Protein AF-A0A5N6GRB7-F1 (afdb_monomer_lite)

Structure (mmCIF, N/CA/C/O backbone):
data_AF-A0A5N6GRB7-F1
#
_entry.id   AF-A0A5N6GRB7-F1
#
loop_
_atom_site.group_PDB
_atom_site.id
_atom_site.type_symbol
_atom_site.label_atom_id
_atom_site.label_alt_id
_atom_site.label_comp_id
_atom_site.label_asym_id
_atom_site.label_entity_id
_atom_site.label_seq_id
_atom_site.pdbx_PDB_ins_code
_atom_site.Cartn_x
_atom_site.Cartn_y
_atom_site.Cartn_z
_atom_site.occupancy
_atom_site.B_iso_or_equiv
_atom_site.auth_seq_id
_atom_site.auth_comp_id
_atom_site.auth_asym_id
_atom_site.auth_atom_id
_atom_site.pdbx_PDB_model_num
ATOM 1 N N . MET A 1 1 ? 17.371 -44.297 20.100 1.00 43.41 1 MET A N 1
ATOM 2 C CA . MET A 1 1 ? 16.554 -44.018 18.899 1.00 43.41 1 MET A CA 1
ATOM 3 C C . MET A 1 1 ? 15.516 -42.998 19.317 1.00 43.41 1 MET A C 1
ATOM 5 O O . MET A 1 1 ? 14.447 -43.391 19.746 1.00 43.41 1 MET A O 1
ATOM 9 N N . GLU A 1 2 ? 15.879 -41.718 19.315 1.00 46.06 2 GLU A N 1
ATOM 10 C CA . GLU A 1 2 ? 15.019 -40.642 19.837 1.00 46.06 2 GLU A CA 1
ATOM 11 C C . GLU A 1 2 ? 15.546 -39.291 19.323 1.00 46.06 2 GLU A C 1
ATOM 13 O O . GLU A 1 2 ? 16.004 -38.445 20.075 1.00 46.06 2 GLU A O 1
ATOM 18 N N . ALA A 1 3 ? 15.626 -39.149 17.998 1.00 47.22 3 ALA A N 1
ATOM 19 C CA . ALA A 1 3 ? 16.101 -37.913 17.363 1.00 47.22 3 ALA A CA 1
ATOM 20 C C . ALA A 1 3 ? 15.493 -37.684 15.967 1.00 47.22 3 ALA A C 1
ATOM 22 O O . ALA A 1 3 ? 16.105 -37.029 15.137 1.00 47.22 3 ALA A O 1
ATOM 23 N N . LEU A 1 4 ? 14.326 -38.272 15.669 1.00 41.16 4 LEU A N 1
ATOM 24 C CA . LEU A 1 4 ? 13.690 -38.165 14.343 1.00 41.16 4 LEU A CA 1
ATOM 25 C C . LEU A 1 4 ? 12.218 -37.726 14.398 1.00 41.16 4 LEU A C 1
ATOM 27 O O . LEU A 1 4 ? 11.500 -37.902 13.421 1.00 41.16 4 LEU A O 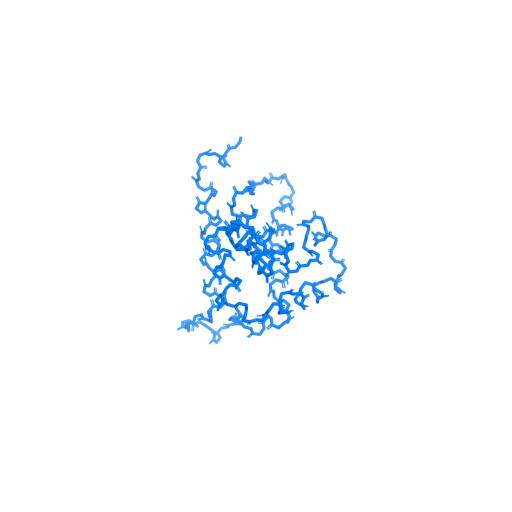1
ATOM 31 N N . VAL A 1 5 ? 11.745 -37.186 15.527 1.00 46.91 5 VAL A N 1
ATOM 32 C CA . VAL A 1 5 ? 10.323 -36.807 15.683 1.00 46.91 5 VAL A CA 1
ATOM 33 C C . VAL A 1 5 ? 10.113 -35.291 15.795 1.00 46.91 5 VAL A C 1
ATOM 35 O O . VAL A 1 5 ? 9.010 -34.821 15.547 1.00 46.91 5 VAL A O 1
ATOM 38 N N . GLU A 1 6 ? 11.151 -34.495 16.066 1.00 42.81 6 GLU A N 1
ATOM 39 C CA . GLU A 1 6 ? 10.992 -33.037 16.240 1.00 42.81 6 GLU A CA 1
ATOM 40 C C . GLU A 1 6 ? 11.151 -32.217 14.946 1.00 42.81 6 GL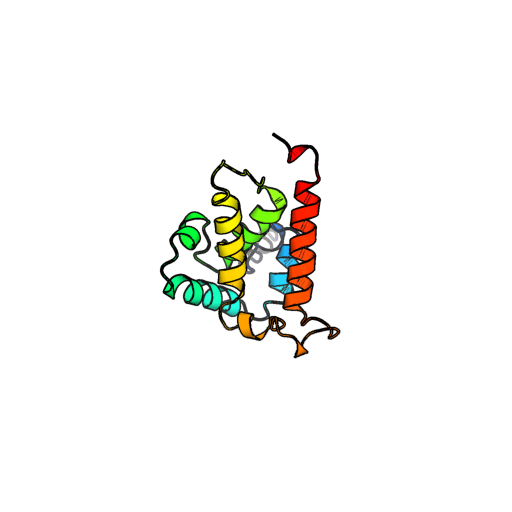U A C 1
ATOM 42 O O . GLU A 1 6 ? 10.683 -31.085 14.886 1.00 42.81 6 GLU A O 1
ATOM 47 N N . ASP A 1 7 ? 11.699 -32.795 13.873 1.00 44.06 7 ASP A N 1
ATOM 48 C CA . ASP A 1 7 ? 12.014 -32.067 12.627 1.00 44.06 7 ASP A CA 1
ATOM 49 C C . ASP A 1 7 ? 10.884 -32.062 11.575 1.00 44.06 7 ASP A C 1
ATOM 51 O O . ASP A 1 7 ? 11.074 -31.625 10.440 1.00 44.06 7 ASP A O 1
ATOM 55 N N . GLN A 1 8 ? 9.692 -32.569 11.907 1.00 41.12 8 GLN A N 1
ATOM 56 C CA . GLN A 1 8 ? 8.587 -32.737 10.943 1.00 41.12 8 GLN A CA 1
ATOM 57 C C . GLN A 1 8 ? 7.269 -32.067 11.362 1.00 41.12 8 GLN A C 1
ATOM 59 O O . GLN A 1 8 ? 6.235 -32.310 10.748 1.00 41.12 8 GLN A O 1
ATOM 64 N N . VAL A 1 9 ? 7.285 -31.191 12.374 1.00 44.34 9 VAL A N 1
ATOM 65 C CA . VAL A 1 9 ? 6.079 -30.452 12.821 1.00 44.34 9 VAL A CA 1
ATOM 66 C C . VAL A 1 9 ? 6.130 -28.954 12.466 1.00 44.34 9 VAL A C 1
ATOM 68 O O . VAL A 1 9 ? 5.202 -28.211 12.763 1.00 44.34 9 VAL A O 1
ATOM 71 N N . MET A 1 10 ? 7.160 -28.486 11.753 1.00 36.88 10 MET A N 1
ATOM 72 C CA . MET A 1 10 ? 7.315 -27.058 11.415 1.00 36.88 10 MET A CA 1
ATOM 73 C C . MET A 1 10 ? 6.806 -26.656 10.017 1.00 36.88 10 MET A C 1
ATOM 75 O O . MET A 1 10 ? 7.021 -25.523 9.597 1.00 36.88 10 MET A O 1
ATOM 79 N N . GLU A 1 11 ? 6.098 -27.533 9.297 1.00 42.06 11 GLU A N 1
ATOM 80 C CA . GLU A 1 11 ? 5.680 -27.281 7.903 1.00 42.06 11 GLU A CA 1
ATOM 81 C C . GLU A 1 11 ? 4.210 -26.853 7.699 1.00 42.06 11 GLU A C 1
ATOM 83 O O . GLU A 1 11 ? 3.755 -26.768 6.562 1.00 42.06 11 GLU A O 1
ATOM 88 N N . THR A 1 12 ? 3.453 -26.497 8.747 1.00 46.59 12 THR A N 1
ATOM 89 C CA . THR A 1 12 ? 2.029 -26.101 8.590 1.00 46.59 12 THR A CA 1
ATOM 90 C C . THR A 1 12 ? 1.644 -24.736 9.169 1.00 46.59 12 THR A C 1
ATOM 92 O O . THR A 1 12 ? 0.502 -24.545 9.580 1.00 46.59 12 THR A O 1
ATOM 95 N N . VAL A 1 13 ? 2.548 -23.753 9.170 1.00 47.59 13 VAL A N 1
ATOM 96 C CA . VAL A 1 13 ? 2.188 -22.344 9.431 1.00 47.59 13 VAL A CA 1
ATOM 97 C C . VAL A 1 13 ? 2.859 -21.472 8.372 1.00 47.59 13 VAL A C 1
ATOM 99 O O . VAL A 1 13 ? 4.082 -21.435 8.294 1.00 47.59 13 VAL A O 1
ATOM 102 N N . HIS A 1 14 ? 2.062 -20.818 7.519 1.00 53.94 14 HIS A N 1
ATOM 103 C CA . HIS A 1 14 ? 2.501 -20.027 6.361 1.00 53.94 14 HIS A CA 1
ATOM 104 C C . HIS A 1 14 ? 3.765 -19.174 6.651 1.00 53.94 14 HIS A C 1
ATOM 106 O O . HIS A 1 14 ? 3.665 -18.160 7.345 1.00 53.94 14 HIS A O 1
ATOM 112 N N . PRO A 1 15 ? 4.955 -19.528 6.110 1.00 52.56 15 PRO A N 1
ATOM 113 C CA . PRO A 1 15 ? 6.256 -18.990 6.550 1.00 52.56 15 PRO A CA 1
ATOM 114 C C . PRO A 1 15 ? 6.573 -17.561 6.072 1.00 52.56 15 PRO A C 1
ATOM 116 O O . PRO A 1 15 ? 7.720 -17.126 6.073 1.00 52.56 15 PRO A O 1
ATOM 119 N N . TRP A 1 16 ? 5.575 -16.822 5.599 1.00 56.97 16 TRP A N 1
ATOM 120 C CA . TRP A 1 16 ? 5.793 -15.652 4.756 1.00 56.97 16 TRP A CA 1
ATOM 121 C C . TRP A 1 16 ? 6.028 -14.331 5.505 1.00 56.97 16 TRP A C 1
ATOM 123 O O . TRP A 1 16 ? 6.628 -13.452 4.891 1.00 56.97 16 TRP A O 1
ATOM 133 N N . PRO A 1 17 ? 5.656 -14.140 6.792 1.00 56.47 17 PRO A N 1
ATOM 134 C CA . PRO A 1 17 ? 5.848 -12.835 7.411 1.00 56.47 17 PRO A CA 1
ATOM 135 C C . PRO A 1 17 ? 7.326 -12.485 7.604 1.00 56.47 17 PRO A C 1
ATOM 137 O O . PRO A 1 17 ? 7.707 -11.343 7.386 1.00 56.47 17 PRO A O 1
ATOM 140 N N . TRP A 1 18 ? 8.192 -13.453 7.916 1.00 62.72 18 TRP A N 1
ATOM 141 C CA . TRP A 1 18 ? 9.607 -13.192 8.223 1.00 62.72 18 TRP A CA 1
ATOM 142 C C . TRP A 1 18 ? 10.441 -12.682 7.040 1.00 62.72 18 TRP A C 1
ATOM 144 O O . TRP A 1 18 ? 11.562 -12.219 7.239 1.00 62.72 18 TRP A O 1
ATOM 154 N N . LEU A 1 19 ? 9.911 -12.762 5.817 1.00 72.75 19 LEU A N 1
ATOM 155 C CA . LEU A 1 19 ? 10.566 -12.254 4.610 1.00 72.75 19 LEU A CA 1
ATOM 156 C C . LEU A 1 19 ? 10.243 -10.777 4.341 1.00 72.75 19 LEU A C 1
ATOM 158 O O . LEU A 1 19 ? 11.000 -10.107 3.638 1.00 72.75 19 LEU A O 1
ATOM 162 N N . PHE A 1 20 ? 9.159 -10.255 4.917 1.00 82.00 20 PHE A N 1
ATOM 163 C CA . PHE A 1 20 ? 8.677 -8.904 4.657 1.00 82.00 20 PHE A CA 1
ATOM 164 C C . PHE A 1 20 ? 9.233 -7.879 5.649 1.00 82.00 20 PHE A C 1
ATOM 166 O O . PHE A 1 20 ? 9.575 -8.201 6.788 1.00 82.00 20 PHE A O 1
ATOM 173 N N . LEU A 1 21 ? 9.335 -6.621 5.209 1.00 84.62 21 LEU A N 1
ATOM 174 C CA . LEU A 1 21 ? 9.599 -5.495 6.109 1.00 84.62 21 LEU A CA 1
ATOM 175 C C . LEU A 1 21 ? 8.531 -5.399 7.202 1.00 84.62 21 LEU A C 1
ATOM 177 O O . LEU A 1 21 ? 7.377 -5.757 6.981 1.00 84.62 21 LEU A O 1
ATOM 181 N N . GLU A 1 22 ? 8.907 -4.847 8.356 1.00 87.06 22 GLU A N 1
ATOM 182 C CA . GLU A 1 22 ? 8.017 -4.676 9.511 1.00 87.06 22 GLU A CA 1
ATOM 183 C C . GLU A 1 22 ? 6.704 -3.976 9.138 1.00 87.06 22 GLU A C 1
ATOM 185 O O . GLU A 1 22 ? 5.638 -4.511 9.422 1.00 87.06 22 GLU A O 1
ATOM 190 N N . VAL A 1 23 ? 6.765 -2.885 8.366 1.00 86.75 23 VAL A N 1
ATOM 191 C CA . VAL A 1 23 ? 5.568 -2.171 7.884 1.00 86.75 23 VAL A CA 1
ATOM 192 C C . VAL A 1 23 ? 4.637 -3.053 7.038 1.00 86.75 23 VAL A C 1
ATOM 194 O O . VAL A 1 23 ? 3.423 -2.890 7.066 1.00 86.75 23 VAL A O 1
ATOM 197 N N . VAL A 1 24 ? 5.168 -4.027 6.295 1.00 87.56 24 VAL A N 1
ATOM 198 C CA . VAL A 1 24 ? 4.366 -4.951 5.472 1.00 87.56 24 VAL A CA 1
ATOM 199 C C . VAL A 1 24 ? 3.845 -6.126 6.299 1.00 87.56 24 VAL A C 1
ATOM 201 O O . VAL A 1 24 ? 2.755 -6.643 6.045 1.00 87.56 24 VAL A O 1
ATOM 204 N N . ARG A 1 25 ? 4.589 -6.536 7.325 1.00 86.94 25 ARG A N 1
ATOM 205 C CA . ARG A 1 25 ? 4.111 -7.515 8.301 1.00 86.94 25 ARG A CA 1
ATOM 206 C C . ARG A 1 25 ? 2.956 -6.961 9.121 1.00 86.94 25 ARG A C 1
ATOM 208 O O . ARG A 1 25 ? 1.970 -7.667 9.271 1.00 86.94 25 ARG A O 1
ATOM 215 N N . GLU A 1 26 ? 3.046 -5.709 9.565 1.00 86.56 26 GLU A N 1
ATOM 216 C CA . GLU A 1 26 ? 2.016 -5.031 10.360 1.00 86.56 26 GLU A CA 1
ATOM 217 C C . GLU A 1 26 ? 0.654 -5.056 9.657 1.00 86.56 26 GLU A C 1
ATOM 219 O O . GLU A 1 26 ? -0.341 -5.473 10.249 1.00 86.56 26 GLU A O 1
ATOM 224 N N . ILE A 1 27 ? 0.596 -4.706 8.363 1.00 85.75 27 ILE A N 1
ATOM 225 C CA . ILE A 1 27 ? -0.681 -4.762 7.643 1.00 85.75 27 ILE A CA 1
ATOM 226 C C . ILE A 1 27 ? -1.243 -6.184 7.625 1.00 85.75 27 ILE A C 1
ATOM 228 O O . ILE A 1 27 ? -2.425 -6.356 7.900 1.00 85.75 27 ILE A O 1
ATOM 232 N N . ARG A 1 28 ? -0.418 -7.211 7.388 1.00 83.62 28 ARG A N 1
ATOM 233 C CA . ARG A 1 28 ? -0.864 -8.613 7.377 1.00 83.62 28 ARG A CA 1
ATOM 234 C C . ARG A 1 28 ? -1.298 -9.111 8.756 1.00 83.62 28 ARG A C 1
ATOM 236 O O . ARG A 1 28 ? -2.311 -9.787 8.850 1.00 83.62 28 ARG A O 1
ATOM 243 N N . GLU A 1 29 ? -0.498 -8.861 9.785 1.00 81.88 29 GLU A N 1
ATOM 244 C CA . GLU A 1 29 ? -0.648 -9.479 11.106 1.00 81.88 29 GLU A CA 1
ATOM 245 C C . GLU A 1 29 ? -1.650 -8.722 11.992 1.00 81.88 29 GLU A C 1
ATOM 247 O O . GLU A 1 29 ? -2.313 -9.341 12.822 1.00 81.88 29 GLU A O 1
ATOM 252 N N . GLU A 1 30 ? -1.801 -7.406 11.804 1.00 81.31 30 GLU A N 1
ATOM 253 C CA . GLU A 1 30 ? -2.538 -6.548 12.743 1.00 81.31 30 GLU A CA 1
ATOM 254 C C . GLU A 1 30 ? -3.752 -5.841 12.126 1.00 81.31 30 GLU A C 1
ATOM 256 O O . GLU A 1 30 ? -4.708 -5.511 12.835 1.00 81.31 30 GLU A O 1
ATOM 261 N N . LEU A 1 31 ? -3.750 -5.595 10.811 1.00 82.19 31 LEU A N 1
ATOM 262 C CA . LEU A 1 31 ? -4.766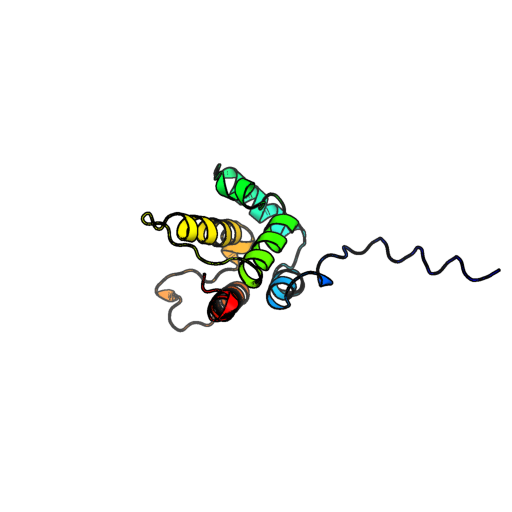 -4.755 10.150 1.00 82.19 31 LEU A CA 1
ATOM 263 C C . LEU A 1 31 ? -5.650 -5.521 9.156 1.00 82.19 31 LEU A C 1
ATOM 265 O O . LEU A 1 31 ? -6.776 -5.102 8.865 1.00 82.19 31 LEU A O 1
ATOM 269 N N . LEU A 1 32 ? -5.162 -6.654 8.662 1.00 79.75 32 LEU A N 1
ATOM 270 C CA . LEU A 1 32 ? -5.867 -7.576 7.782 1.00 79.75 32 LEU A CA 1
ATOM 271 C C . LEU A 1 32 ? -6.293 -8.791 8.595 1.00 79.75 32 LEU A C 1
ATOM 273 O O . LEU A 1 32 ? -5.617 -9.810 8.644 1.00 79.75 32 LEU A O 1
ATOM 277 N N . TRP A 1 33 ? -7.406 -8.622 9.302 1.00 65.38 33 TRP A N 1
ATOM 278 C CA . TRP A 1 33 ? -7.838 -9.536 10.358 1.00 65.38 33 TRP A CA 1
ATOM 279 C C . TRP A 1 33 ? -8.217 -10.937 9.854 1.00 65.38 33 TRP A C 1
ATOM 281 O O . TRP A 1 33 ? -8.249 -11.870 10.652 1.00 65.38 33 TRP A O 1
ATOM 291 N N . GLU A 1 34 ? -8.469 -11.099 8.551 1.00 66.31 34 GLU A N 1
ATOM 292 C CA . GLU A 1 34 ? -8.761 -12.384 7.913 1.00 66.31 34 GLU A CA 1
ATOM 293 C C . GLU A 1 34 ? -7.857 -12.589 6.686 1.00 66.31 34 GLU A C 1
ATOM 295 O O . GLU A 1 34 ? -7.695 -11.676 5.873 1.00 66.31 34 GLU A O 1
ATOM 300 N N . GLU A 1 35 ? -7.289 -13.794 6.514 1.00 62.56 35 GLU A N 1
ATOM 301 C CA . GLU A 1 35 ? -6.459 -14.119 5.335 1.00 62.56 35 GLU A CA 1
ATOM 302 C C . GLU A 1 35 ? -7.235 -13.925 4.014 1.00 62.56 35 GLU A C 1
ATOM 304 O O . GLU A 1 35 ? -6.654 -13.521 3.004 1.00 62.56 35 GLU A O 1
ATOM 309 N N . ASP A 1 36 ? -8.560 -14.105 4.047 1.00 75.69 36 ASP A N 1
ATOM 310 C CA . ASP A 1 36 ? -9.453 -13.930 2.899 1.00 75.69 36 ASP A CA 1
ATOM 311 C C . ASP A 1 36 ? -9.696 -12.459 2.514 1.00 75.69 36 ASP A C 1
ATOM 313 O O . ASP A 1 36 ? -10.031 -12.193 1.358 1.00 75.69 36 ASP A O 1
ATOM 317 N N . ASP A 1 37 ? -9.508 -11.483 3.414 1.00 87.75 37 ASP A N 1
ATOM 318 C CA . ASP A 1 37 ? -9.782 -10.066 3.114 1.00 87.75 37 ASP A CA 1
ATOM 319 C C . ASP A 1 37 ? -8.936 -9.574 1.929 1.00 87.75 37 ASP A C 1
ATOM 321 O O . ASP A 1 37 ? -9.439 -8.904 1.022 1.00 87.75 37 ASP A O 1
ATOM 325 N N . LEU A 1 38 ? -7.645 -9.926 1.919 1.00 89.25 38 LEU A N 1
ATOM 326 C CA . LEU A 1 38 ? -6.732 -9.565 0.835 1.00 89.25 38 LEU A CA 1
ATOM 327 C C . LEU A 1 38 ? -7.047 -10.308 -0.454 1.00 89.25 38 LEU A C 1
ATOM 329 O O . LEU A 1 38 ? -7.026 -9.707 -1.529 1.00 89.25 38 LEU A O 1
ATOM 333 N N . GLU A 1 39 ? -7.345 -11.600 -0.355 1.00 92.62 39 GLU A N 1
ATOM 334 C CA . GLU A 1 39 ? -7.690 -12.406 -1.521 1.00 92.62 39 GLU A CA 1
ATOM 335 C C . GLU A 1 39 ? -8.960 -11.849 -2.180 1.00 92.62 39 GLU A C 1
ATOM 337 O O . GLU A 1 39 ? -9.036 -11.669 -3.399 1.00 92.62 39 GLU A O 1
ATOM 342 N N . GLN A 1 40 ? -9.936 -11.457 -1.360 1.00 93.56 40 GLN A N 1
ATOM 343 C CA . GLN A 1 40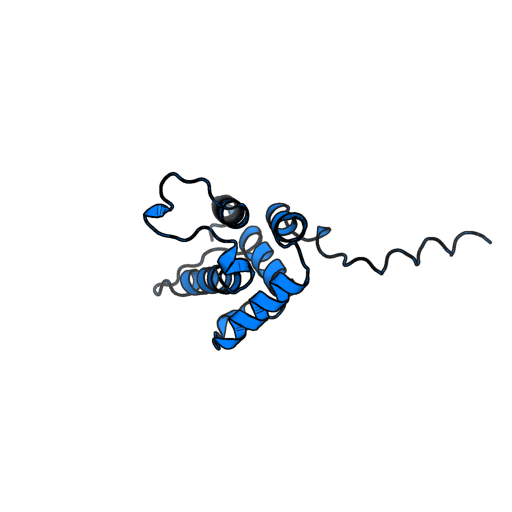 ? -11.175 -10.841 -1.803 1.00 93.56 40 GLN A CA 1
ATOM 344 C C . GLN A 1 40 ? -10.948 -9.454 -2.416 1.00 93.56 40 GLN A C 1
ATOM 346 O O . GLN A 1 40 ? -11.580 -9.136 -3.432 1.00 93.56 40 GLN A O 1
ATOM 351 N N . VAL A 1 41 ? -10.044 -8.651 -1.852 1.00 94.06 41 VAL A N 1
ATOM 352 C CA . VAL A 1 41 ? -9.631 -7.358 -2.412 1.00 94.06 41 VAL A CA 1
ATOM 353 C C . VAL A 1 41 ? -9.003 -7.522 -3.791 1.00 94.06 41 VAL A C 1
ATOM 355 O O . VAL A 1 41 ? -9.436 -6.860 -4.737 1.00 94.06 41 VAL A O 1
ATOM 358 N N . VAL A 1 42 ? -8.030 -8.423 -3.933 1.00 95.25 42 VAL A N 1
ATOM 359 C CA . VAL A 1 42 ? -7.344 -8.657 -5.209 1.00 95.25 42 VAL A CA 1
ATOM 360 C C . VAL A 1 42 ? -8.338 -9.180 -6.242 1.00 95.25 42 VAL A C 1
ATOM 362 O O . VAL A 1 42 ? -8.463 -8.611 -7.326 1.00 95.25 42 VAL A O 1
ATOM 365 N N . LYS A 1 43 ? -9.164 -10.162 -5.873 1.00 96.00 43 LYS A N 1
ATOM 366 C CA . LYS A 1 43 ? -10.253 -10.662 -6.723 1.00 96.00 43 LYS A CA 1
ATOM 367 C C . LYS A 1 43 ? -11.223 -9.561 -7.156 1.00 96.00 43 LYS A C 1
ATOM 369 O O . LYS A 1 43 ? -11.719 -9.589 -8.280 1.00 96.00 43 LYS A O 1
ATOM 374 N N . ASN A 1 44 ? -11.534 -8.604 -6.282 1.00 96.94 44 ASN A N 1
ATOM 375 C CA . ASN A 1 44 ? -12.391 -7.470 -6.624 1.00 96.94 44 ASN A CA 1
ATOM 376 C C . ASN A 1 44 ? -11.692 -6.486 -7.564 1.00 96.94 44 ASN A C 1
ATOM 378 O O . ASN A 1 44 ? -12.332 -6.011 -8.500 1.00 96.94 44 ASN A O 1
ATOM 382 N N . ALA A 1 45 ? -10.396 -6.233 -7.373 1.00 96.69 45 ALA A N 1
ATOM 383 C CA . ALA A 1 45 ? -9.606 -5.366 -8.242 1.00 96.69 45 ALA A CA 1
ATOM 384 C C . ALA A 1 45 ? -9.548 -5.916 -9.676 1.00 96.69 45 ALA A C 1
ATOM 386 O O . ALA A 1 45 ? -9.763 -5.172 -10.631 1.00 96.69 45 ALA A O 1
ATOM 387 N N . HIS A 1 46 ? -9.370 -7.231 -9.823 1.00 96.62 46 HIS A N 1
ATOM 388 C CA . HIS A 1 46 ? -9.307 -7.921 -11.118 1.00 96.62 46 HIS A CA 1
ATOM 389 C C . HIS A 1 46 ? -10.595 -7.845 -11.948 1.00 96.62 46 HIS A C 1
ATOM 391 O O . HIS A 1 46 ? -10.551 -7.957 -13.169 1.00 96.62 46 HIS A O 1
ATOM 397 N N . LYS A 1 47 ? -11.752 -7.557 -11.336 1.00 97.00 47 LYS A N 1
ATOM 398 C CA . LYS A 1 47 ? -13.011 -7.336 -12.079 1.00 97.00 47 LYS A CA 1
ATOM 399 C C . LYS A 1 47 ? -12.979 -6.092 -12.972 1.00 97.00 47 LYS A C 1
ATOM 401 O O . LYS A 1 47 ? -13.859 -5.938 -13.814 1.00 97.00 47 LYS A O 1
ATOM 406 N N . TRP A 1 48 ? -12.013 -5.201 -12.761 1.00 95.06 48 TRP A N 1
ATOM 407 C CA . TRP A 1 48 ? -11.871 -3.951 -13.503 1.00 95.06 48 TRP A CA 1
ATOM 408 C C . TRP A 1 48 ? -10.948 -4.058 -14.719 1.00 95.06 48 TRP A C 1
ATOM 410 O O . TRP A 1 48 ? -10.743 -3.042 -15.379 1.00 95.06 48 TRP A O 1
ATOM 420 N N . ASP A 1 49 ? -10.417 -5.253 -15.007 1.00 92.50 49 ASP A N 1
ATOM 421 C CA . ASP A 1 49 ? -9.591 -5.541 -16.189 1.00 92.50 49 ASP A CA 1
ATOM 422 C C . ASP A 1 49 ? -8.423 -4.547 -16.344 1.00 92.50 49 ASP A C 1
ATOM 424 O O . ASP A 1 49 ? -8.245 -3.904 -17.377 1.00 92.50 49 ASP A O 1
ATOM 428 N N . ILE A 1 50 ? -7.667 -4.354 -15.254 1.00 91.19 50 ILE A N 1
ATOM 429 C CA . ILE A 1 50 ? -6.498 -3.466 -15.194 1.00 91.19 50 ILE A CA 1
ATOM 430 C C . ILE A 1 50 ? -5.239 -4.319 -15.414 1.00 91.19 50 ILE A C 1
ATOM 432 O O . ILE A 1 50 ? -4.803 -4.976 -14.465 1.00 91.19 50 ILE A O 1
ATOM 436 N N . PRO A 1 51 ? -4.611 -4.294 -16.607 1.00 91.56 51 PRO A N 1
ATOM 437 C CA . PRO A 1 51 ? -3.493 -5.186 -16.935 1.00 91.56 51 PRO A CA 1
ATOM 438 C C . PRO A 1 51 ? -2.261 -4.974 -16.051 1.00 91.56 51 PRO A C 1
ATOM 440 O O . PRO A 1 51 ? -1.408 -5.853 -15.918 1.00 91.56 51 PRO A O 1
ATOM 443 N N . GLU A 1 52 ? -2.128 -3.789 -15.453 1.00 92.50 52 GLU A N 1
ATOM 444 C CA . GLU A 1 52 ? -1.035 -3.492 -14.541 1.00 92.50 52 GLU A CA 1
ATOM 445 C C . GLU A 1 52 ? -1.082 -4.351 -13.266 1.00 92.50 52 GLU A C 1
ATOM 447 O O . GLU A 1 52 ? -0.022 -4.616 -12.705 1.00 92.50 52 GLU A O 1
ATOM 452 N N . LEU A 1 53 ? -2.251 -4.842 -12.832 1.00 94.56 53 LEU A N 1
ATOM 453 C CA . LEU A 1 53 ? -2.341 -5.755 -11.683 1.00 94.56 53 LEU A CA 1
ATOM 454 C C . LEU A 1 53 ? -1.527 -7.031 -11.939 1.00 94.56 53 LEU A C 1
ATOM 456 O O . LEU A 1 53 ? -0.655 -7.369 -11.140 1.00 94.56 53 LEU A O 1
ATOM 460 N N . ASP A 1 54 ? -1.735 -7.680 -13.086 1.00 94.75 54 ASP A N 1
ATOM 461 C CA . ASP A 1 54 ? -0.972 -8.864 -13.496 1.00 94.75 54 ASP A CA 1
ATOM 462 C C . ASP A 1 54 ? 0.497 -8.538 -13.753 1.00 94.75 54 ASP A C 1
ATOM 464 O O . ASP A 1 54 ? 1.388 -9.262 -13.307 1.00 94.75 54 ASP A O 1
ATOM 468 N N . LYS A 1 55 ? 0.765 -7.414 -14.431 1.00 92.38 55 LYS A N 1
ATOM 469 C CA . LYS A 1 55 ? 2.130 -6.959 -14.740 1.00 92.38 55 LYS A CA 1
ATOM 470 C C . LYS A 1 55 ? 3.000 -6.851 -13.485 1.00 92.38 55 LYS A C 1
ATOM 472 O O . LYS A 1 55 ? 4.189 -7.154 -13.554 1.00 92.38 55 LYS A O 1
ATOM 477 N N . TYR A 1 56 ? 2.426 -6.395 -12.372 1.00 92.69 56 TYR A N 1
ATOM 478 C CA . TYR A 1 56 ? 3.127 -6.232 -11.097 1.00 92.69 56 TYR A CA 1
ATOM 479 C C . TYR A 1 56 ? 2.913 -7.405 -10.125 1.00 92.69 56 TYR A C 1
ATOM 481 O O . TYR A 1 56 ? 3.311 -7.313 -8.968 1.00 92.69 56 TYR A O 1
ATOM 489 N N . GLY A 1 57 ? 2.321 -8.514 -10.580 1.00 94.56 57 GLY A N 1
ATOM 490 C CA . GLY A 1 57 ? 2.162 -9.734 -9.784 1.00 94.56 57 GLY A CA 1
ATOM 491 C C . GLY A 1 57 ? 1.069 -9.668 -8.714 1.00 94.56 57 GLY A C 1
ATOM 492 O O . GLY A 1 57 ? 0.999 -10.549 -7.861 1.00 94.56 57 GLY A O 1
ATOM 493 N N . VAL A 1 58 ? 0.183 -8.671 -8.752 1.00 96.31 58 VAL A N 1
ATOM 494 C CA . VAL A 1 58 ? -0.927 -8.500 -7.801 1.00 96.31 58 VAL A CA 1
ATOM 495 C C . VAL A 1 58 ? -2.100 -9.398 -8.211 1.00 96.31 58 VAL A C 1
ATOM 497 O O . VAL A 1 58 ? -3.149 -8.923 -8.633 1.00 96.31 58 VAL A O 1
ATOM 500 N N . ILE A 1 59 ? -1.905 -10.717 -8.126 1.00 96.00 59 ILE A N 1
ATOM 501 C CA . ILE A 1 59 ? -2.872 -11.755 -8.549 1.00 96.00 59 ILE A CA 1
ATOM 502 C C . ILE A 1 59 ? -3.420 -12.604 -7.393 1.00 96.00 59 ILE A C 1
ATOM 504 O O . ILE A 1 59 ? -4.313 -13.419 -7.594 1.00 96.00 59 ILE A O 1
ATOM 508 N N . SER A 1 60 ? -2.882 -12.418 -6.188 1.00 93.81 60 SER A N 1
ATOM 509 C CA . SER A 1 60 ? -3.318 -13.059 -4.943 1.00 93.81 60 SER A CA 1
ATOM 510 C C . SER A 1 60 ? -2.970 -12.176 -3.745 1.00 93.81 60 SER A C 1
ATOM 512 O O . SER A 1 60 ? -2.215 -11.204 -3.888 1.00 93.81 60 SER A O 1
ATOM 514 N N . ALA A 1 61 ? -3.447 -12.535 -2.551 1.00 91.38 61 ALA A N 1
ATOM 515 C CA . ALA A 1 61 ? -3.041 -11.899 -1.298 1.00 91.38 61 ALA A CA 1
ATOM 516 C C . ALA A 1 61 ? -1.512 -11.869 -1.134 1.00 91.38 61 ALA A C 1
ATOM 518 O O . ALA A 1 61 ? -0.940 -10.843 -0.762 1.00 91.38 61 ALA A O 1
ATOM 519 N N . ARG A 1 62 ? -0.837 -12.971 -1.497 1.00 90.38 62 ARG A N 1
ATOM 520 C CA . ARG A 1 62 ? 0.631 -13.045 -1.533 1.00 90.38 62 ARG A CA 1
ATOM 521 C C . ARG A 1 62 ? 1.224 -11.973 -2.428 1.00 90.38 62 ARG A C 1
ATOM 523 O O . ARG A 1 62 ? 2.100 -11.234 -1.998 1.00 90.38 62 ARG A O 1
ATOM 530 N N . GLY A 1 63 ? 0.750 -11.932 -3.671 1.00 93.75 63 GLY A N 1
ATOM 531 C CA . GLY A 1 63 ? 1.291 -11.062 -4.702 1.00 93.75 63 GLY A CA 1
ATOM 532 C C . GLY A 1 63 ? 1.131 -9.595 -4.333 1.00 93.75 63 GLY A C 1
ATOM 533 O O . GLY A 1 63 ? 2.039 -8.800 -4.547 1.00 93.75 63 GLY A O 1
ATOM 534 N N . PHE A 1 64 ? 0.019 -9.242 -3.680 1.00 93.94 64 PHE A N 1
ATOM 535 C CA . PHE A 1 64 ? -0.165 -7.909 -3.116 1.00 93.94 64 PHE A CA 1
ATOM 536 C C . PHE A 1 64 ? 0.892 -7.575 -2.051 1.00 93.94 64 PHE A C 1
ATOM 538 O O . PHE A 1 64 ? 1.474 -6.490 -2.095 1.00 93.94 64 PHE A O 1
ATOM 545 N N . LEU A 1 65 ? 1.174 -8.488 -1.116 1.00 92.50 65 LEU A N 1
ATOM 546 C CA . LEU A 1 65 ? 2.180 -8.267 -0.069 1.00 92.50 65 LEU A CA 1
ATOM 547 C C . LEU A 1 65 ? 3.607 -8.216 -0.631 1.00 92.50 65 LEU A C 1
ATOM 549 O O . LEU A 1 65 ? 4.375 -7.337 -0.251 1.00 92.50 65 LEU A O 1
ATOM 553 N N . GLU A 1 66 ? 3.947 -9.095 -1.576 1.00 92.94 66 GLU A N 1
ATOM 554 C CA . GLU A 1 66 ? 5.241 -9.082 -2.273 1.00 92.94 66 GLU A CA 1
ATOM 555 C C . GLU A 1 66 ? 5.439 -7.789 -3.068 1.00 92.94 66 GLU A C 1
ATOM 557 O O . GLU A 1 66 ? 6.508 -7.183 -3.008 1.00 92.94 66 GLU A O 1
ATOM 562 N N . PHE A 1 67 ? 4.395 -7.311 -3.750 1.00 94.38 67 PHE A N 1
ATOM 563 C CA . PHE A 1 67 ? 4.416 -6.016 -4.424 1.00 94.38 67 PHE A CA 1
ATOM 564 C C . PHE A 1 67 ? 4.600 -4.857 -3.434 1.00 94.38 67 PHE A C 1
ATOM 566 O O . PHE A 1 67 ? 5.397 -3.952 -3.676 1.00 94.38 67 PHE A O 1
ATOM 573 N N . THR A 1 68 ? 3.909 -4.903 -2.294 1.00 93.50 68 THR A N 1
ATOM 574 C CA . THR A 1 68 ? 3.998 -3.893 -1.227 1.00 93.50 68 THR A CA 1
ATOM 575 C C . THR A 1 68 ? 5.402 -3.839 -0.609 1.00 93.50 68 THR A C 1
ATOM 577 O O . THR A 1 68 ? 5.942 -2.754 -0.402 1.00 93.50 68 THR A O 1
ATOM 580 N N . ASP A 1 69 ? 6.038 -4.987 -0.368 1.00 93.12 69 ASP A N 1
ATOM 581 C CA . ASP A 1 69 ? 7.425 -5.065 0.114 1.00 93.12 69 ASP A CA 1
ATOM 582 C C . ASP A 1 69 ? 8.426 -4.568 -0.939 1.00 93.12 69 ASP A C 1
ATOM 584 O O . ASP A 1 69 ? 9.314 -3.766 -0.629 1.00 93.12 69 ASP A O 1
ATOM 588 N N . TRP A 1 70 ? 8.230 -4.948 -2.205 1.00 92.12 70 TRP A N 1
ATOM 589 C CA . TRP A 1 70 ? 9.047 -4.471 -3.321 1.00 92.12 70 TRP A CA 1
ATOM 590 C C . TRP A 1 70 ? 8.999 -2.942 -3.480 1.00 92.12 70 TRP A C 1
ATOM 592 O O . TRP A 1 70 ? 10.046 -2.327 -3.704 1.00 92.12 70 TRP A O 1
ATOM 602 N N . LEU A 1 71 ? 7.824 -2.319 -3.304 1.00 91.75 71 LEU A N 1
ATOM 603 C CA . LEU A 1 71 ? 7.655 -0.859 -3.364 1.00 91.75 71 LEU A CA 1
ATOM 604 C C . LEU A 1 71 ? 8.559 -0.112 -2.382 1.00 91.75 71 LEU A C 1
ATOM 606 O O . LEU A 1 71 ? 9.020 0.983 -2.692 1.00 91.75 71 LEU A O 1
ATOM 610 N N . VAL A 1 72 ? 8.819 -0.689 -1.209 1.00 89.88 72 VAL A N 1
ATOM 611 C CA . VAL A 1 72 ? 9.681 -0.065 -0.199 1.00 89.88 72 VAL A CA 1
ATOM 612 C C . VAL A 1 72 ? 11.143 -0.436 -0.427 1.00 89.88 72 VAL A C 1
ATOM 614 O O . VAL A 1 72 ? 12.022 0.418 -0.343 1.00 89.88 72 VAL A O 1
ATOM 617 N N . ARG A 1 73 ? 11.444 -1.709 -0.706 1.00 87.25 73 ARG A N 1
ATOM 618 C CA . ARG A 1 73 ? 12.834 -2.192 -0.754 1.00 87.25 73 ARG A CA 1
ATOM 619 C C . ARG A 1 73 ? 13.578 -1.843 -2.032 1.00 87.25 73 ARG A C 1
ATOM 621 O O . ARG A 1 73 ? 14.796 -1.685 -1.995 1.00 87.25 73 ARG A O 1
ATOM 628 N N . SER A 1 74 ? 12.887 -1.869 -3.165 1.00 84.50 74 SER A N 1
ATOM 629 C CA . SER A 1 74 ? 13.545 -2.053 -4.463 1.00 84.50 74 SER A CA 1
ATOM 630 C C . SER A 1 74 ? 13.009 -1.151 -5.557 1.00 84.50 74 SER A C 1
ATOM 632 O O . SER A 1 74 ? 13.656 -1.016 -6.595 1.00 84.50 74 SER A O 1
ATOM 634 N N . TRP A 1 75 ? 11.844 -0.539 -5.362 1.00 85.69 75 TRP A N 1
ATOM 635 C CA . TRP A 1 75 ? 11.323 0.388 -6.345 1.00 85.69 75 TRP A CA 1
ATOM 636 C C . TRP A 1 75 ? 12.132 1.689 -6.357 1.00 85.69 75 TRP A C 1
ATOM 638 O O . TRP A 1 75 ? 12.180 2.429 -5.378 1.00 85.69 75 TRP A O 1
ATOM 648 N N . VAL A 1 76 ? 12.735 1.978 -7.509 1.00 79.50 76 VAL A N 1
ATOM 649 C CA . VAL A 1 76 ? 13.365 3.265 -7.805 1.00 79.50 76 VAL A CA 1
ATOM 650 C C . VAL A 1 76 ? 12.442 4.022 -8.765 1.00 79.50 76 VAL A C 1
ATOM 652 O O . VAL A 1 76 ? 12.186 3.532 -9.875 1.00 79.50 76 VAL A O 1
ATOM 655 N N . PRO A 1 77 ? 11.897 5.189 -8.373 1.00 74.25 77 PRO A N 1
ATOM 656 C CA . PRO A 1 77 ? 10.983 5.940 -9.217 1.00 74.25 77 PRO A CA 1
ATOM 657 C C . PRO A 1 77 ? 11.745 6.449 -10.439 1.00 74.25 77 PRO A C 1
ATOM 659 O O . PRO A 1 77 ? 12.583 7.339 -10.354 1.00 74.25 77 PRO A O 1
ATOM 662 N N . THR A 1 78 ? 11.456 5.865 -11.598 1.00 68.69 78 THR A N 1
ATOM 663 C CA . THR A 1 78 ? 12.022 6.322 -12.865 1.00 68.69 78 THR A CA 1
ATOM 664 C C . THR A 1 78 ? 10.958 7.124 -13.589 1.00 68.69 78 THR A C 1
ATOM 666 O O . THR A 1 78 ? 9.951 6.575 -14.041 1.00 68.69 78 THR A O 1
ATOM 669 N N . GLU A 1 79 ? 11.160 8.433 -13.690 1.00 59.28 79 GLU A N 1
ATOM 670 C CA . GLU A 1 79 ? 10.283 9.281 -14.483 1.00 59.28 79 GLU A CA 1
ATOM 671 C C . GLU A 1 79 ? 10.809 9.339 -15.921 1.00 59.28 79 GLU A C 1
ATOM 673 O O . GLU A 1 79 ? 11.786 10.016 -16.236 1.00 59.28 79 GLU A O 1
ATOM 678 N N . SER A 1 80 ? 10.165 8.597 -16.825 1.00 63.09 80 SER A N 1
ATOM 679 C CA . SER A 1 80 ? 10.309 8.876 -18.253 1.00 63.09 80 SER A CA 1
ATOM 680 C C . SER A 1 80 ? 9.622 10.208 -18.575 1.00 63.09 80 SER A C 1
ATOM 682 O O . SER A 1 80 ? 8.729 10.638 -17.849 1.00 63.09 80 SER A O 1
ATOM 684 N N . THR A 1 81 ? 9.937 10.841 -19.711 1.00 53.84 81 THR A N 1
ATOM 685 C CA . THR A 1 81 ? 9.305 12.104 -20.172 1.00 53.84 81 THR A CA 1
ATOM 686 C C . THR A 1 81 ? 7.772 12.067 -20.280 1.00 53.84 81 THR A C 1
ATOM 688 O O . THR A 1 81 ? 7.148 13.067 -20.627 1.00 53.84 81 THR A O 1
ATOM 691 N N . LYS A 1 82 ? 7.144 10.917 -20.009 1.00 58.94 82 LYS A N 1
ATOM 692 C CA . LYS A 1 82 ? 5.698 10.720 -20.008 1.00 58.94 82 LYS A CA 1
ATOM 693 C C . LYS A 1 82 ? 5.090 10.556 -18.608 1.00 58.94 82 LYS A C 1
ATOM 695 O O . LYS A 1 82 ? 3.877 10.390 -18.559 1.00 58.94 82 LYS A O 1
ATOM 700 N N . GLY A 1 83 ? 5.866 10.546 -17.515 1.00 60.62 83 GLY A N 1
ATOM 701 C CA . GLY A 1 83 ? 5.374 10.481 -16.120 1.00 60.62 83 GLY A CA 1
ATOM 702 C C . GLY A 1 83 ? 4.507 9.261 -15.771 1.00 60.62 83 GLY A C 1
ATOM 703 O O . GLY A 1 83 ? 3.899 9.186 -14.705 1.00 60.62 83 GLY A O 1
ATOM 704 N N . ARG A 1 84 ? 4.388 8.305 -16.696 1.00 66.81 84 ARG A N 1
ATOM 705 C CA . ARG A 1 84 ? 3.332 7.291 -16.675 1.00 66.81 84 ARG A CA 1
ATOM 706 C C . ARG A 1 84 ? 3.638 6.144 -15.723 1.00 66.81 84 ARG A C 1
ATOM 708 O O . ARG A 1 84 ? 2.724 5.630 -15.090 1.00 66.81 84 ARG A O 1
ATOM 715 N N . ASP A 1 85 ? 4.906 5.781 -15.587 1.00 74.56 85 ASP A N 1
ATOM 716 C CA . ASP A 1 85 ? 5.300 4.576 -14.859 1.00 74.56 85 ASP A CA 1
ATOM 717 C C . ASP A 1 85 ? 5.056 4.711 -13.349 1.00 74.56 85 ASP A C 1
ATOM 719 O O . ASP A 1 85 ? 4.474 3.815 -12.741 1.00 74.56 85 ASP A O 1
ATOM 723 N N . ILE A 1 86 ? 5.378 5.869 -12.763 1.00 80.81 86 ILE A N 1
ATOM 724 C CA . ILE A 1 86 ? 5.093 6.173 -11.350 1.00 80.81 86 ILE A CA 1
ATOM 725 C C . ILE A 1 86 ? 3.582 6.179 -11.091 1.00 80.81 86 ILE A C 1
ATOM 727 O O . ILE A 1 86 ? 3.111 5.554 -10.139 1.00 80.81 86 ILE A O 1
ATOM 731 N N . TYR A 1 87 ? 2.812 6.847 -11.959 1.00 81.25 87 TYR A N 1
ATOM 732 C CA . TYR A 1 87 ? 1.357 6.899 -11.837 1.00 81.25 87 TYR A CA 1
ATOM 733 C C . TYR A 1 87 ? 0.736 5.498 -11.855 1.00 81.25 87 TYR A C 1
ATOM 735 O O . TYR A 1 87 ? -0.108 5.199 -11.014 1.00 81.25 87 TYR A O 1
ATOM 743 N N . TYR A 1 88 ? 1.161 4.625 -12.773 1.00 85.25 88 TYR A N 1
ATOM 744 C CA . TYR A 1 88 ? 0.626 3.267 -12.865 1.00 85.25 88 TYR A CA 1
ATOM 745 C C . TYR A 1 88 ? 0.979 2.411 -11.649 1.00 85.25 88 TYR A C 1
ATOM 747 O O . TYR A 1 88 ? 0.097 1.742 -11.117 1.00 85.25 88 TYR A O 1
ATOM 755 N N . ILE A 1 89 ? 2.223 2.472 -11.169 1.00 89.06 89 ILE A N 1
ATOM 756 C CA . ILE A 1 89 ? 2.677 1.699 -10.003 1.00 89.06 89 ILE A CA 1
ATOM 757 C C . ILE A 1 89 ? 1.887 2.086 -8.748 1.00 89.06 89 ILE A C 1
ATOM 759 O O . ILE A 1 89 ? 1.307 1.224 -8.084 1.00 89.06 89 ILE A O 1
ATOM 763 N N . LEU A 1 90 ? 1.797 3.386 -8.452 1.00 87.56 90 LEU A N 1
ATOM 764 C CA . LEU A 1 90 ? 1.038 3.863 -7.294 1.00 87.56 90 LEU A CA 1
ATOM 765 C C . LEU A 1 90 ? -0.455 3.572 -7.451 1.00 87.56 90 LEU A C 1
ATOM 767 O O . LEU A 1 90 ? -1.122 3.201 -6.484 1.00 87.56 90 LEU A O 1
ATOM 771 N N . ARG A 1 91 ? -0.985 3.691 -8.674 1.00 89.00 91 ARG A N 1
ATOM 772 C CA . ARG A 1 91 ? -2.376 3.342 -8.957 1.00 89.00 91 ARG A CA 1
ATOM 773 C C . ARG A 1 91 ? -2.648 1.876 -8.651 1.00 89.00 91 ARG A C 1
ATOM 775 O O . ARG A 1 91 ? -3.667 1.624 -8.028 1.00 89.00 91 ARG A O 1
ATOM 782 N N . VAL A 1 92 ? -1.777 0.941 -9.032 1.00 93.75 92 VAL A N 1
ATOM 783 C CA . VAL A 1 92 ? -1.956 -0.489 -8.723 1.00 93.75 92 VAL A CA 1
ATOM 784 C C . VAL A 1 92 ? -2.096 -0.717 -7.222 1.00 93.75 92 VAL A C 1
ATOM 786 O O . VAL A 1 92 ? -3.067 -1.341 -6.796 1.00 93.75 92 VAL A O 1
ATOM 789 N N . PHE A 1 93 ? -1.198 -0.138 -6.421 1.00 94.56 93 PHE A N 1
ATOM 790 C CA . PHE A 1 93 ? -1.249 -0.270 -4.965 1.00 94.56 93 PHE A CA 1
ATOM 791 C C . PHE A 1 93 ? -2.545 0.303 -4.373 1.00 94.56 93 PHE A C 1
ATOM 793 O O . PHE A 1 93 ? -3.332 -0.418 -3.755 1.00 94.56 93 PHE A O 1
ATOM 800 N N . TYR A 1 94 ? -2.795 1.599 -4.585 1.00 93.62 94 TYR A N 1
ATOM 801 C CA . TYR A 1 94 ? -3.917 2.289 -3.945 1.00 93.62 94 TYR A CA 1
ATOM 802 C C . TYR A 1 94 ? -5.274 1.814 -4.468 1.00 93.62 94 TYR A C 1
ATOM 804 O O . TYR A 1 94 ? -6.242 1.764 -3.710 1.00 93.62 94 TYR A O 1
ATOM 812 N N . PHE A 1 95 ? -5.360 1.448 -5.749 1.00 95.12 95 PHE A N 1
ATOM 813 C CA . PHE A 1 95 ? -6.589 0.925 -6.331 1.00 95.12 95 PHE A CA 1
ATOM 814 C C . PHE A 1 95 ? -6.955 -0.435 -5.744 1.00 95.12 95 PHE A C 1
ATOM 816 O O . PHE A 1 95 ? -8.104 -0.604 -5.328 1.00 95.12 95 PHE A O 1
ATOM 823 N N . ALA A 1 96 ? -5.996 -1.367 -5.681 1.00 95.38 96 ALA A N 1
ATOM 824 C CA . ALA A 1 96 ? -6.214 -2.664 -5.058 1.00 95.38 96 ALA A CA 1
ATOM 825 C C . ALA A 1 96 ? -6.635 -2.468 -3.596 1.00 95.38 96 ALA A C 1
ATOM 827 O O . ALA A 1 96 ? -7.729 -2.875 -3.228 1.00 95.38 96 ALA A O 1
ATOM 828 N N . LEU A 1 97 ? -5.873 -1.707 -2.805 1.00 94.12 97 LEU A N 1
ATOM 829 C CA . LEU A 1 97 ? -6.187 -1.467 -1.391 1.00 94.12 97 LEU A CA 1
ATOM 830 C C . LEU A 1 97 ? -7.579 -0.843 -1.157 1.00 94.12 97 LEU A C 1
ATOM 832 O O . LEU A 1 97 ? -8.198 -1.071 -0.121 1.00 94.12 97 LEU A O 1
ATOM 836 N N . SER A 1 98 ? -8.086 -0.056 -2.112 1.00 94.38 98 SER A N 1
ATOM 837 C CA . SER A 1 98 ? -9.401 0.591 -2.012 1.00 94.38 98 SER A CA 1
ATOM 838 C C . SER A 1 98 ? -10.599 -0.332 -2.263 1.00 94.38 98 SER A C 1
ATOM 840 O O . SER A 1 98 ? -11.735 0.093 -2.043 1.00 94.38 98 SER A O 1
ATOM 842 N N . GLN A 1 99 ? -10.384 -1.567 -2.728 1.00 95.88 99 GLN A N 1
ATOM 843 C CA . GLN A 1 99 ? -11.480 -2.509 -2.954 1.00 95.88 99 GLN A CA 1
ATOM 844 C C . GLN A 1 99 ? -12.064 -3.014 -1.631 1.00 95.88 99 GLN A C 1
ATOM 846 O O . GLN A 1 99 ? -11.398 -3.050 -0.598 1.00 95.88 99 GLN A O 1
ATOM 851 N N . GLU A 1 100 ? -13.328 -3.434 -1.653 1.00 94.12 100 GLU A N 1
ATOM 852 C CA . GLU A 1 100 ? -13.939 -4.073 -0.486 1.00 94.12 100 GLU A CA 1
ATOM 853 C C . GLU A 1 100 ? -13.327 -5.464 -0.224 1.00 94.12 100 GLU A C 1
ATOM 855 O O . GLU A 1 100 ? -12.997 -6.164 -1.190 1.00 94.12 100 GLU A O 1
ATOM 860 N N . PRO A 1 101 ? -13.210 -5.887 1.052 1.00 92.06 101 PRO A N 1
ATOM 861 C CA . PRO A 1 101 ? -13.745 -5.222 2.255 1.00 92.06 101 PRO A CA 1
ATOM 862 C C . PRO A 1 101 ? -12.876 -4.092 2.848 1.00 92.06 101 PRO A C 1
ATOM 864 O O . PRO A 1 101 ? -13.299 -3.420 3.791 1.00 92.06 101 PRO A O 1
ATOM 867 N N . LEU A 1 102 ? -11.664 -3.859 2.334 1.00 92.31 102 LEU A N 1
ATOM 868 C CA . LEU A 1 102 ? -10.723 -2.897 2.925 1.00 92.31 102 LEU A CA 1
ATOM 869 C C . LEU A 1 102 ? -11.069 -1.434 2.640 1.00 92.31 102 LEU A C 1
ATOM 871 O O . LEU A 1 102 ? -10.818 -0.570 3.483 1.00 92.31 102 LEU A O 1
ATOM 875 N N . GLY A 1 103 ? -11.710 -1.148 1.508 1.00 92.06 103 GLY A N 1
ATOM 876 C CA . GLY A 1 103 ? -12.186 0.191 1.158 1.00 92.06 103 GLY A CA 1
ATOM 877 C C . GLY A 1 103 ? -13.023 0.829 2.270 1.00 92.06 103 GLY A C 1
ATOM 878 O O . GLY A 1 103 ? -12.802 1.985 2.644 1.00 92.06 103 GLY A O 1
ATOM 879 N N . SER A 1 104 ? -13.918 0.056 2.891 1.00 92.19 104 SER A N 1
ATOM 880 C CA . SER A 1 104 ? -14.723 0.511 4.029 1.00 92.19 104 SER A CA 1
ATOM 881 C C . SER A 1 104 ? -13.910 0.784 5.308 1.00 92.19 104 SER A C 1
ATOM 883 O O . SER A 1 104 ? -14.342 1.575 6.158 1.00 92.19 104 SER A O 1
ATOM 885 N N . ARG A 1 105 ? -12.713 0.198 5.444 1.00 92.81 105 ARG A N 1
ATOM 886 C CA . ARG A 1 105 ? -11.781 0.382 6.574 1.00 92.81 105 ARG A CA 1
ATOM 887 C C . ARG A 1 105 ? -10.874 1.601 6.406 1.00 92.81 105 ARG A C 1
ATOM 889 O O . ARG A 1 105 ? -10.305 2.064 7.391 1.00 92.81 105 ARG A O 1
ATOM 896 N N . LEU A 1 106 ? -10.806 2.185 5.210 1.00 93.19 106 LEU A N 1
ATOM 897 C CA . LEU A 1 106 ? -10.119 3.454 4.974 1.00 93.19 106 LEU A CA 1
ATOM 898 C C . LEU A 1 106 ? -10.952 4.650 5.475 1.00 93.19 106 LEU A C 1
ATOM 900 O O . LEU A 1 106 ? -12.194 4.654 5.495 1.00 93.19 106 LEU A O 1
ATOM 904 N N . THR A 1 107 ? -10.259 5.692 5.925 1.00 94.81 107 THR A N 1
ATOM 905 C CA . THR A 1 107 ? -10.836 7.013 6.172 1.00 94.81 107 THR A CA 1
ATOM 906 C C . THR A 1 107 ? -11.271 7.607 4.839 1.00 94.81 107 THR A C 1
ATOM 908 O O . THR A 1 107 ? -10.465 7.779 3.929 1.00 94.81 107 THR A O 1
ATOM 911 N N . LYS A 1 108 ? -12.552 7.967 4.719 1.00 91.94 108 LYS A N 1
ATOM 912 C CA . LYS A 1 108 ? -13.065 8.614 3.506 1.00 91.94 108 LYS A CA 1
ATOM 913 C C . LYS A 1 108 ? -12.409 9.980 3.309 1.00 91.94 108 LYS A C 1
ATOM 915 O O . LYS A 1 108 ? -12.399 10.792 4.236 1.00 91.94 108 LYS A O 1
ATOM 920 N N . ILE A 1 109 ? -11.954 10.262 2.092 1.00 88.31 109 ILE A N 1
ATOM 921 C CA . ILE A 1 109 ? -11.435 11.576 1.697 1.00 88.31 109 ILE A CA 1
ATOM 922 C C . ILE A 1 109 ? -12.632 12.500 1.432 1.00 88.31 109 ILE A C 1
ATOM 924 O O . ILE A 1 109 ? -13.212 12.499 0.352 1.00 88.31 109 ILE A O 1
ATOM 928 N N . GLN A 1 110 ? -13.056 13.240 2.456 1.00 91.56 110 GLN A N 1
ATOM 929 C CA . GLN A 1 110 ? -14.187 14.173 2.396 1.00 91.56 110 GLN A CA 1
ATOM 930 C C . GLN A 1 110 ? -14.006 15.299 3.428 1.00 91.56 110 GLN A C 1
ATOM 932 O O . GLN A 1 110 ? -13.344 15.074 4.445 1.00 91.56 110 GLN A O 1
ATOM 937 N N . PRO A 1 111 ? -14.633 16.480 3.250 1.00 91.19 111 PRO A N 1
ATOM 938 C CA . PRO A 1 111 ? -14.488 17.604 4.183 1.00 91.19 111 PRO A CA 1
ATOM 939 C C . PRO A 1 111 ? -14.833 17.254 5.637 1.00 91.19 111 PRO A C 1
ATOM 941 O O . PRO A 1 111 ? -14.197 17.731 6.569 1.00 91.19 111 PRO A O 1
ATOM 944 N N . LEU A 1 112 ? -15.801 16.358 5.843 1.00 91.38 112 LEU A N 1
ATOM 945 C CA . LEU A 1 112 ? -16.211 15.898 7.174 1.00 91.38 112 LEU A CA 1
ATOM 946 C C . LEU A 1 112 ? -15.153 15.059 7.905 1.00 91.38 112 LEU A C 1
ATOM 948 O O . LEU A 1 112 ? -15.341 14.771 9.089 1.00 91.38 112 LEU A O 1
ATOM 952 N N . SER A 1 113 ? -14.099 14.626 7.219 1.00 90.06 113 SER A N 1
ATOM 953 C CA . SER A 1 113 ? -12.975 13.890 7.802 1.00 90.06 113 SER A CA 1
ATOM 954 C C . SER A 1 113 ? -11.844 14.817 8.260 1.00 90.06 113 SER A C 1
ATOM 956 O O . SER A 1 113 ? -10.919 14.355 8.920 1.00 90.06 113 SER A O 1
ATOM 958 N N . LEU A 1 114 ? -11.906 16.117 7.941 1.00 86.81 114 LEU A N 1
ATOM 959 C CA . LEU A 1 114 ? -10.895 17.084 8.368 1.00 86.81 114 LEU A CA 1
ATOM 960 C C . LEU A 1 114 ? -10.810 17.130 9.898 1.00 86.81 114 LEU A C 1
ATOM 962 O O . LEU A 1 114 ? -11.832 17.147 10.585 1.00 86.81 114 LEU A O 1
ATOM 966 N N . ASN A 1 115 ? -9.581 17.161 10.417 1.00 88.56 115 ASN A N 1
ATOM 967 C CA . ASN A 1 115 ? -9.262 17.192 11.851 1.00 88.56 115 ASN A CA 1
ATOM 968 C C . ASN A 1 115 ? -9.796 16.001 12.670 1.00 88.56 115 ASN A C 1
ATOM 970 O O . ASN A 1 115 ? -9.817 16.065 13.898 1.00 88.56 115 ASN A O 1
ATOM 974 N N . LYS A 1 116 ? -10.230 14.916 12.019 1.00 91.44 116 LYS A N 1
ATOM 975 C CA . LYS A 1 116 ? -10.583 13.664 12.693 1.00 91.44 116 LYS A CA 1
ATOM 976 C C . LYS A 1 116 ? -9.397 12.702 12.675 1.00 91.44 116 LYS A C 1
ATOM 978 O O . LYS A 1 116 ? -8.622 12.730 11.718 1.00 91.44 116 LYS A O 1
ATOM 983 N N . PRO A 1 117 ? -9.262 11.838 13.694 1.00 93.19 117 PRO A N 1
ATOM 984 C CA . PRO A 1 117 ? -8.268 10.777 13.655 1.00 93.19 117 PRO A CA 1
ATOM 985 C C . PRO A 1 117 ? -8.516 9.863 12.449 1.00 93.19 117 PRO A C 1
ATOM 987 O O . PRO A 1 117 ? -9.666 9.600 12.076 1.00 93.19 117 PRO A O 1
ATOM 990 N N . LEU A 1 118 ? -7.431 9.388 11.839 1.00 94.00 118 LEU A N 1
ATOM 991 C CA . LEU A 1 118 ? -7.504 8.389 10.783 1.00 94.00 118 LEU A CA 1
ATOM 992 C C . LEU A 1 118 ? -7.956 7.049 11.375 1.00 94.00 118 LEU A C 1
ATOM 994 O O . LEU A 1 118 ? -7.622 6.703 12.507 1.00 94.00 118 LEU A O 1
ATOM 998 N N . LYS A 1 119 ? -8.707 6.270 10.594 1.00 93.88 119 LYS A N 1
ATOM 999 C CA . LYS A 1 119 ? -8.857 4.839 10.852 1.00 93.88 119 LYS A CA 1
ATOM 1000 C C . LYS A 1 119 ? -7.493 4.162 10.741 1.00 93.88 119 LYS A C 1
ATOM 1002 O O . LYS A 1 119 ? -6.672 4.597 9.935 1.00 93.88 119 LYS A O 1
ATOM 1007 N N . LEU A 1 120 ? -7.316 3.063 11.472 1.00 93.62 120 LEU A N 1
ATOM 1008 C CA . LEU A 1 120 ? -6.044 2.337 11.571 1.00 93.62 120 LEU A CA 1
ATOM 1009 C C . LEU A 1 120 ? -5.420 2.039 10.201 1.00 93.62 120 LEU A C 1
ATOM 1011 O O . LEU A 1 120 ? -4.273 2.397 9.967 1.00 93.62 120 LEU A O 1
ATOM 1015 N N . LEU A 1 121 ? -6.198 1.507 9.249 1.00 93.25 121 LEU A N 1
ATOM 1016 C CA . LEU A 1 121 ? -5.678 1.205 7.912 1.00 93.25 121 LEU A CA 1
ATOM 1017 C C . LEU A 1 121 ? -5.189 2.458 7.164 1.00 93.25 121 LEU A C 1
ATOM 1019 O O . LEU A 1 121 ? -4.210 2.400 6.433 1.00 93.25 121 LEU A O 1
ATOM 1023 N N . SER A 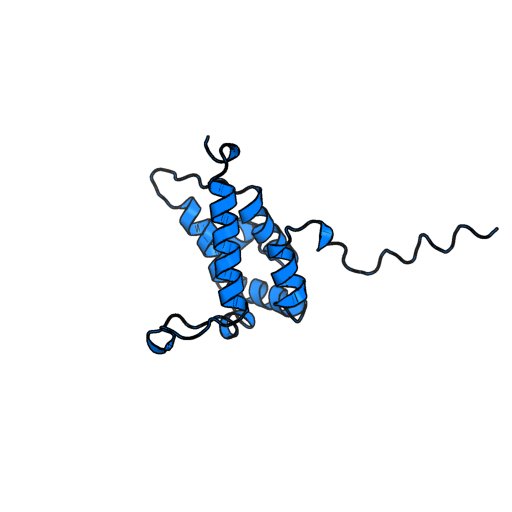1 122 ? -5.844 3.607 7.342 1.00 94.62 122 SER A N 1
ATOM 1024 C CA . SER A 1 122 ? -5.379 4.857 6.732 1.00 94.62 122 SER A CA 1
ATOM 1025 C C . SER A 1 122 ? -4.155 5.441 7.424 1.00 94.62 122 SER A C 1
ATOM 1027 O O . SER A 1 122 ? -3.342 6.058 6.744 1.00 94.62 122 SER A O 1
ATOM 1029 N N . ASP A 1 123 ? -4.025 5.264 8.737 1.00 95.00 123 ASP A N 1
ATOM 1030 C CA . ASP A 1 123 ? -2.812 5.664 9.453 1.00 95.00 123 ASP A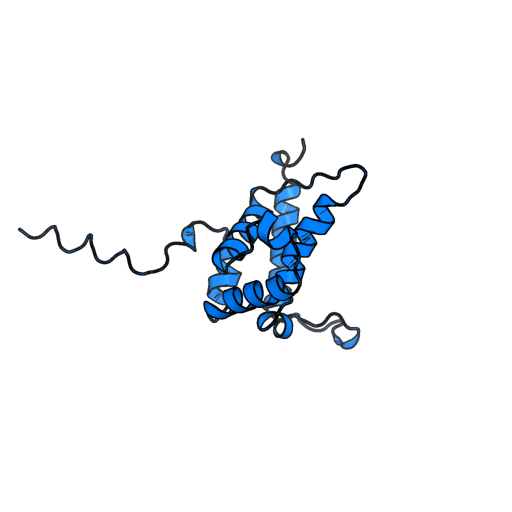 CA 1
ATOM 1031 C C . ASP A 1 123 ? -1.612 4.833 8.984 1.00 95.00 123 ASP A C 1
ATOM 1033 O O . ASP A 1 123 ? -0.587 5.390 8.592 1.00 95.00 123 ASP A O 1
ATOM 1037 N N . TRP A 1 124 ? -1.798 3.517 8.856 1.00 95.06 124 TRP A N 1
ATOM 1038 C CA . TRP A 1 124 ? -0.804 2.624 8.270 1.00 95.06 124 TRP A CA 1
ATOM 1039 C C . TRP A 1 124 ? -0.419 3.024 6.843 1.00 95.06 124 TRP A C 1
ATOM 1041 O O . TRP A 1 124 ? 0.764 3.104 6.533 1.00 95.06 124 TRP A O 1
ATOM 1051 N N . VAL A 1 125 ? -1.386 3.371 5.980 1.00 94.88 125 VAL A N 1
ATOM 1052 C CA . VAL A 1 125 ? -1.092 3.853 4.614 1.00 94.88 125 VAL A CA 1
ATOM 1053 C C . VAL A 1 125 ? -0.171 5.077 4.630 1.00 94.88 125 VAL A C 1
ATOM 1055 O O . VAL A 1 125 ? 0.698 5.207 3.766 1.00 94.88 125 VAL A O 1
ATOM 1058 N N . VAL A 1 126 ? -0.344 5.979 5.601 1.00 94.19 126 VAL A N 1
ATOM 1059 C CA . VAL A 1 126 ? 0.528 7.149 5.763 1.00 94.19 126 VAL A CA 1
ATOM 1060 C C . VAL A 1 126 ? 1.931 6.728 6.198 1.00 94.19 126 VAL A C 1
ATOM 1062 O O . VAL A 1 126 ? 2.899 7.267 5.662 1.00 94.19 126 VAL A O 1
ATOM 1065 N N . GLN A 1 127 ? 2.068 5.781 7.130 1.00 94.19 127 GLN A N 1
ATOM 1066 C CA . GLN A 1 127 ? 3.386 5.276 7.537 1.00 94.19 127 GLN A CA 1
ATOM 1067 C C . GLN A 1 127 ? 4.081 4.531 6.396 1.00 94.19 127 GLN A C 1
ATOM 1069 O O . GLN A 1 127 ? 5.226 4.835 6.080 1.00 94.19 127 GLN A O 1
ATOM 1074 N N . PHE A 1 128 ? 3.363 3.660 5.690 1.00 94.12 128 PHE A N 1
ATOM 1075 C CA . PHE A 1 128 ? 3.856 2.971 4.503 1.00 94.12 128 PHE A CA 1
ATOM 1076 C C . PHE A 1 128 ? 4.374 3.948 3.435 1.00 94.12 128 PHE A C 1
ATOM 1078 O O . PHE A 1 128 ? 5.470 3.774 2.906 1.00 94.12 128 PHE A O 1
ATOM 1085 N N . ALA A 1 129 ? 3.641 5.032 3.163 1.00 91.94 129 ALA A N 1
ATOM 1086 C CA . ALA A 1 129 ? 4.091 6.060 2.226 1.00 91.94 129 ALA A CA 1
ATOM 1087 C C . ALA A 1 129 ? 5.372 6.780 2.694 1.00 91.94 129 ALA A C 1
ATOM 1089 O O . ALA A 1 129 ? 6.224 7.114 1.867 1.00 91.94 129 ALA A O 1
ATOM 1090 N N . LYS A 1 130 ? 5.537 7.005 4.005 1.00 92.56 130 LYS A N 1
ATOM 1091 C CA . LYS A 1 130 ? 6.776 7.568 4.567 1.00 92.56 130 LYS A CA 1
ATOM 1092 C C . LYS A 1 130 ? 7.950 6.601 4.443 1.00 92.56 130 LYS A C 1
ATOM 1094 O O . LYS A 1 130 ? 9.043 7.059 4.132 1.00 92.56 130 LYS A O 1
ATOM 1099 N N . GLU A 1 131 ? 7.733 5.302 4.636 1.00 92.31 131 GLU A N 1
ATOM 1100 C CA . GLU A 1 131 ? 8.768 4.274 4.450 1.00 92.31 131 GLU A CA 1
ATOM 1101 C C . GLU A 1 131 ? 9.249 4.213 2.996 1.00 92.31 131 GLU A C 1
ATOM 1103 O O . GLU A 1 131 ? 10.455 4.197 2.745 1.00 92.31 131 GLU A O 1
ATOM 1108 N N . ILE A 1 132 ? 8.326 4.281 2.027 1.00 89.50 132 ILE A N 1
ATOM 1109 C CA . ILE A 1 132 ? 8.682 4.421 0.606 1.00 89.50 132 ILE A CA 1
ATOM 1110 C C . ILE A 1 132 ? 9.559 5.664 0.401 1.00 89.50 132 ILE A C 1
ATOM 1112 O O . ILE A 1 132 ? 10.649 5.557 -0.160 1.00 89.50 132 ILE A O 1
ATOM 1116 N N . GLY A 1 133 ? 9.115 6.831 0.881 1.00 87.56 133 GLY A N 1
ATOM 1117 C CA . GLY A 1 133 ? 9.866 8.084 0.741 1.00 87.56 133 GLY A CA 1
ATOM 1118 C C . GLY A 1 133 ? 11.253 8.024 1.389 1.00 87.56 133 GLY A C 1
ATOM 1119 O O . GLY A 1 133 ? 12.246 8.381 0.765 1.00 87.56 133 GLY A O 1
ATOM 1120 N N . SER A 1 134 ? 11.348 7.472 2.599 1.00 88.12 134 SER A N 1
ATOM 1121 C CA . SER A 1 134 ? 12.622 7.291 3.301 1.00 88.12 134 SER A CA 1
ATOM 1122 C C . SER A 1 134 ? 13.566 6.342 2.559 1.00 88.12 134 SER A C 1
ATOM 1124 O O . SER A 1 134 ? 14.782 6.546 2.554 1.00 88.12 134 SER A O 1
ATOM 1126 N N . SER A 1 135 ? 13.030 5.310 1.906 1.00 84.94 135 SER A N 1
ATOM 1127 C CA . SER A 1 135 ? 13.826 4.427 1.056 1.00 84.94 135 SER A CA 1
ATOM 1128 C C . SER A 1 135 ? 14.344 5.143 -0.196 1.00 84.94 135 SER A C 1
ATOM 1130 O O . SER A 1 135 ? 15.502 4.962 -0.582 1.00 84.94 135 SER A O 1
ATOM 1132 N N . MET A 1 136 ? 13.535 6.023 -0.791 1.00 81.88 136 MET A N 1
ATOM 1133 C CA . MET A 1 136 ? 13.929 6.854 -1.936 1.00 81.88 136 MET A CA 1
ATOM 1134 C C . MET A 1 136 ? 14.971 7.923 -1.585 1.00 81.88 136 MET A C 1
ATOM 1136 O O . MET A 1 136 ? 15.796 8.249 -2.431 1.00 81.88 136 MET A O 1
ATOM 1140 N N . ASP A 1 137 ? 14.995 8.420 -0.348 1.00 82.81 137 ASP A N 1
ATOM 1141 C CA . ASP A 1 137 ? 15.974 9.420 0.109 1.00 82.81 137 ASP A CA 1
ATOM 1142 C C . ASP A 1 137 ? 17.401 8.856 0.284 1.00 82.81 137 ASP A C 1
ATOM 1144 O O . ASP A 1 137 ? 18.351 9.594 0.567 1.00 82.81 137 ASP A O 1
ATOM 1148 N N . LYS A 1 138 ? 17.596 7.542 0.121 1.00 80.44 138 LYS A N 1
ATOM 1149 C CA . LYS A 1 138 ? 18.917 6.908 0.223 1.00 80.44 138 LYS A CA 1
ATOM 1150 C C . LYS A 1 138 ? 19.747 7.173 -1.041 1.00 80.44 138 LYS A C 1
ATOM 1152 O O . LYS A 1 138 ? 19.224 7.055 -2.145 1.00 80.44 138 LYS A O 1
ATOM 1157 N N . PRO A 1 139 ? 21.072 7.403 -0.931 1.00 72.50 139 PRO A N 1
ATOM 1158 C CA . PRO A 1 139 ? 21.933 7.630 -2.099 1.00 72.50 139 PRO A CA 1
ATOM 1159 C C . PRO A 1 139 ? 21.899 6.509 -3.149 1.00 72.50 139 PRO A C 1
ATOM 1161 O O . PRO A 1 139 ? 22.105 6.770 -4.328 1.00 72.50 139 PRO A O 1
ATOM 1164 N N . SER A 1 140 ? 21.615 5.269 -2.735 1.00 67.88 140 SER A N 1
ATOM 1165 C CA . SER A 1 140 ? 21.435 4.108 -3.623 1.00 67.88 140 SER A CA 1
ATOM 1166 C C . SER A 1 140 ? 20.246 4.227 -4.582 1.00 67.88 140 SER A C 1
ATOM 1168 O O . SER A 1 140 ? 20.156 3.455 -5.533 1.00 67.88 140 SER A O 1
ATOM 1170 N N . SER A 1 141 ? 19.334 5.160 -4.317 1.00 59.94 141 SER A N 1
ATOM 1171 C CA . SER A 1 141 ? 18.096 5.385 -5.065 1.00 59.94 141 SER A CA 1
ATOM 1172 C C . SER A 1 141 ? 18.248 6.460 -6.152 1.00 59.94 141 SER A C 1
ATOM 1174 O O . SER A 1 141 ? 17.290 6.755 -6.861 1.00 59.94 141 SER A O 1
ATOM 1176 N N . ILE A 1 142 ? 19.450 7.030 -6.312 1.00 60.78 142 ILE A N 1
ATOM 1177 C CA . ILE A 1 142 ? 19.823 7.930 -7.411 1.00 60.78 142 ILE A CA 1
ATOM 1178 C C . ILE A 1 142 ? 20.616 7.103 -8.434 1.00 60.78 142 ILE A C 1
ATOM 1180 O O . ILE A 1 142 ? 21.535 6.372 -8.056 1.00 60.78 142 ILE A O 1
ATOM 1184 N N . HIS A 1 143 ? 20.246 7.170 -9.714 1.00 57.72 143 HIS A N 1
ATOM 1185 C CA . HIS A 1 143 ? 20.944 6.510 -10.828 1.00 57.72 143 HIS A CA 1
ATOM 1186 C C . HIS A 1 143 ? 21.432 7.542 -11.841 1.00 57.72 143 HIS A C 1
ATOM 1188 O O . HIS A 1 143 ? 20.689 8.520 -12.084 1.00 57.72 143 HIS A O 1
#

pLDDT: mean 81.94, std 16.44, range [36.88, 97.0]

Organism: Aspergillus flavus (NCBI:txid5059)

Secondary structure (DSSP, 8-state):
--SSSSTTSSSSS---GGGS-HHHHHIIIII--SHHHHHHHHHHHHTT--HHHHHTT-SSHHHHHHHHHHHHHT------TT-HHHHHHHHHHHHHHTSTTTGGGSPP-SGGGTTSPPPHHHHHHHHHHHHHHHHHTSGGG--

Foldseek 3Di:
DPDPPPPPPPPPDPPPLVVADPLLSCCVPPVVPDLVFLQVLLVQLVVVVLVLCVVQQVNGSVSLSVLLRCLLAPDQDDQDPVNVPVVSSVCSNVSSCCGPPNVVQFDDPDPVCPPPDTRPVNVSVVVSVVSSVVSCPDPVSDD

Radius of gyration: 17.93 Å; chains: 1; bounding box: 38×62×40 Å

Sequence (143 aa):
MEALVEDQVMETVHPWPWLFLEVVREIREELLWEEDDLEQVVKNAHKWDIPELDKYGVISARGFLEFTDWLVRSWVPTESTKGRDIYYILRVFYFALSQEPLGSRLTKIQPLSLNKPLKLLSDWVVQFAKEIGSSMDKPSSIH